Protein AF-A0A0C3PFN5-F1 (afdb_monomer_lite)

Structure (mmCIF, N/CA/C/O backbone):
data_AF-A0A0C3PFN5-F1
#
_entry.id   AF-A0A0C3PFN5-F1
#
loop_
_atom_site.group_PDB
_atom_site.id
_atom_site.type_symbol
_atom_site.label_atom_id
_atom_site.label_alt_id
_atom_site.label_comp_id
_atom_site.label_asym_id
_atom_site.label_entity_id
_atom_site.label_seq_id
_atom_site.pdbx_PDB_ins_code
_atom_site.Cartn_x
_atom_site.Cartn_y
_atom_site.Cartn_z
_atom_site.occupancy
_atom_site.B_iso_or_equiv
_atom_site.auth_seq_id
_atom_site.auth_comp_id
_atom_site.auth_asym_id
_atom_site.auth_atom_id
_atom_site.pdbx_PDB_model_num
ATOM 1 N N . LEU A 1 1 ? -0.787 -8.250 15.887 1.00 68.69 1 LEU A N 1
ATOM 2 C CA . LEU A 1 1 ? -0.624 -8.907 14.569 1.00 68.69 1 LEU A CA 1
ATOM 3 C C . LEU A 1 1 ? -1.968 -9.156 13.876 1.00 68.69 1 LEU A C 1
ATOM 5 O O . LEU A 1 1 ? -2.062 -8.829 12.705 1.00 68.69 1 LEU A O 1
ATOM 9 N N . CYS A 1 2 ? -3.005 -9.664 14.563 1.00 82.19 2 CYS A N 1
ATOM 10 C CA . CYS A 1 2 ? -4.326 -9.907 13.949 1.00 82.19 2 CYS A CA 1
ATOM 11 C C . CYS A 1 2 ? -4.942 -8.652 13.309 1.00 82.19 2 CYS A C 1
ATOM 13 O O . CYS A 1 2 ? -5.206 -8.663 12.114 1.00 82.19 2 CYS A O 1
ATOM 15 N N . SER A 1 3 ? -5.006 -7.538 14.045 1.00 84.44 3 SER A N 1
ATOM 16 C CA . SER A 1 3 ? -5.538 -6.268 13.520 1.00 84.44 3 SER A CA 1
ATOM 17 C C . SER A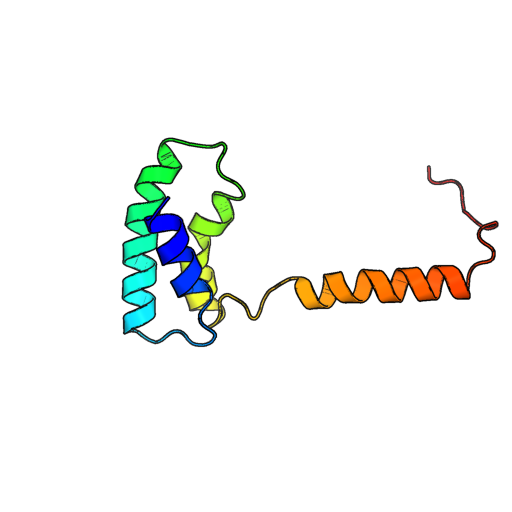 1 3 ? -4.751 -5.704 12.332 1.00 84.44 3 SER A C 1
ATOM 19 O O . SER A 1 3 ? -5.313 -5.024 11.484 1.00 84.44 3 SER A O 1
ATOM 21 N N . TYR A 1 4 ? -3.454 -6.012 12.216 1.00 85.00 4 TYR A N 1
ATOM 22 C CA . TYR A 1 4 ? -2.665 -5.640 11.036 1.00 85.00 4 TYR A CA 1
ATOM 23 C C . TYR A 1 4 ? -3.113 -6.413 9.791 1.00 85.00 4 TYR A C 1
ATOM 25 O O . TYR A 1 4 ? -3.268 -5.824 8.724 1.00 85.00 4 TYR A O 1
ATOM 33 N N . LEU A 1 5 ? -3.317 -7.727 9.927 1.00 88.44 5 LEU A N 1
ATOM 34 C CA . LEU A 1 5 ? -3.756 -8.583 8.825 1.00 88.44 5 LEU A CA 1
ATOM 35 C C . LEU A 1 5 ? -5.194 -8.259 8.410 1.00 88.44 5 LEU A C 1
ATOM 37 O O . LEU A 1 5 ? -5.478 -8.202 7.217 1.00 88.44 5 LEU A O 1
ATOM 41 N N . GLU A 1 6 ? -6.079 -7.998 9.370 1.00 90.25 6 GLU A N 1
ATOM 42 C CA . GLU A 1 6 ? -7.470 -7.607 9.113 1.00 90.25 6 GLU A CA 1
ATOM 43 C C . GLU A 1 6 ? -7.546 -6.248 8.411 1.00 90.25 6 GLU A C 1
ATOM 45 O O . GLU A 1 6 ? -8.143 -6.140 7.339 1.00 90.25 6 GLU A O 1
ATOM 50 N N . LEU A 1 7 ? -6.854 -5.234 8.942 1.00 88.50 7 LEU A N 1
ATOM 51 C CA . LEU A 1 7 ? -6.782 -3.912 8.323 1.00 88.50 7 LEU A CA 1
ATOM 52 C C . LEU A 1 7 ? -6.166 -3.984 6.917 1.00 88.50 7 LEU A C 1
ATOM 54 O O . LEU A 1 7 ? -6.701 -3.402 5.975 1.00 88.50 7 LEU A O 1
ATOM 58 N N . GLY A 1 8 ? -5.075 -4.739 6.755 1.00 87.94 8 GLY A N 1
ATOM 59 C CA . GLY A 1 8 ? -4.437 -4.969 5.459 1.00 87.94 8 GLY A CA 1
ATOM 60 C C . GLY A 1 8 ? -5.360 -5.655 4.450 1.00 87.94 8 GLY A C 1
ATOM 61 O O . GLY A 1 8 ? -5.386 -5.259 3.287 1.00 87.94 8 GLY A O 1
ATOM 62 N N . SER A 1 9 ? -6.158 -6.628 4.897 1.00 89.81 9 SER A N 1
ATOM 63 C CA . SER A 1 9 ? -7.131 -7.328 4.050 1.00 89.81 9 SER A CA 1
ATOM 64 C C . SER A 1 9 ? -8.254 -6.398 3.590 1.00 89.81 9 SER A C 1
ATOM 66 O O . SER A 1 9 ? -8.623 -6.418 2.420 1.00 89.81 9 SER A O 1
ATOM 68 N N . LEU A 1 10 ? -8.763 -5.541 4.481 1.00 90.12 10 LEU A N 1
ATOM 69 C CA . LEU A 1 10 ? -9.832 -4.596 4.151 1.00 90.12 10 LEU A CA 1
ATOM 70 C C . LEU A 1 10 ? -9.364 -3.490 3.194 1.00 90.12 10 LEU A C 1
ATOM 72 O O . LEU A 1 10 ? -10.091 -3.142 2.269 1.00 90.12 10 LEU A O 1
ATOM 76 N N . ILE A 1 11 ? -8.149 -2.963 3.379 1.00 87.38 11 ILE A N 1
ATOM 77 C CA . ILE A 1 11 ? -7.547 -1.955 2.482 1.00 87.38 11 ILE A CA 1
ATOM 78 C C . ILE A 1 11 ? -7.210 -2.549 1.108 1.00 87.38 11 ILE A C 1
ATOM 80 O O . ILE A 1 11 ? -7.183 -1.826 0.114 1.00 87.38 11 ILE A O 1
ATOM 84 N N . GLY A 1 12 ? -6.941 -3.854 1.049 1.00 86.44 12 GLY A N 1
ATOM 85 C CA . GLY A 1 12 ? -6.645 -4.573 -0.188 1.00 86.44 12 GLY A CA 1
ATOM 86 C C . GLY A 1 12 ? -7.859 -4.838 -1.082 1.00 86.44 12 GLY A C 1
ATOM 87 O O . GLY A 1 12 ? -7.676 -5.378 -2.168 1.00 86.44 12 GLY A O 1
ATOM 88 N N . LEU A 1 13 ? -9.075 -4.488 -0.652 1.00 86.56 13 LEU A N 1
ATOM 89 C CA . LEU A 1 13 ? -10.273 -4.618 -1.481 1.00 86.56 13 LEU A CA 1
ATOM 90 C C . LEU A 1 13 ? -10.235 -3.634 -2.658 1.00 86.56 13 LEU A C 1
ATOM 92 O O . LEU A 1 13 ? -9.913 -2.459 -2.487 1.00 86.56 13 LEU A O 1
ATOM 96 N N . ASP A 1 14 ? -10.639 -4.101 -3.839 1.00 82.44 14 ASP A N 1
ATOM 97 C CA . ASP A 1 14 ? -10.707 -3.264 -5.046 1.00 82.44 14 ASP A CA 1
ATOM 98 C C . ASP A 1 14 ? -11.807 -2.195 -4.967 1.00 82.44 14 ASP A C 1
ATOM 100 O O . ASP A 1 14 ? -11.706 -1.139 -5.592 1.00 82.44 14 ASP A O 1
ATOM 104 N N . MET A 1 15 ? -12.855 -2.462 -4.184 1.00 83.06 15 MET A N 1
ATOM 105 C CA . MET A 1 15 ? -13.977 -1.557 -3.960 1.00 83.06 15 MET A CA 1
ATOM 106 C C . MET A 1 15 ? -14.304 -1.493 -2.471 1.00 83.06 15 MET A C 1
ATOM 108 O O . MET A 1 15 ? -14.499 -2.523 -1.821 1.00 83.06 15 MET A O 1
ATOM 112 N N . HIS A 1 16 ? -14.432 -0.273 -1.953 1.00 88.12 16 HIS A N 1
ATOM 113 C CA . HIS A 1 16 ? -14.908 -0.030 -0.598 1.00 88.12 16 HIS A CA 1
ATOM 114 C C . HIS A 1 16 ? -16.360 0.456 -0.633 1.00 88.12 16 HIS A C 1
ATOM 116 O O . HIS A 1 16 ? -16.693 1.435 -1.292 1.00 88.12 16 HIS A O 1
ATOM 122 N N . THR A 1 17 ? -17.222 -0.259 0.080 1.00 89.81 17 THR A N 1
ATOM 123 C CA . THR A 1 17 ? -18.588 0.148 0.434 1.00 89.81 17 THR A CA 1
ATOM 124 C C . THR A 1 17 ? -18.594 0.841 1.795 1.00 89.81 17 THR A C 1
ATOM 126 O O . THR A 1 17 ? -17.655 0.652 2.575 1.00 89.81 17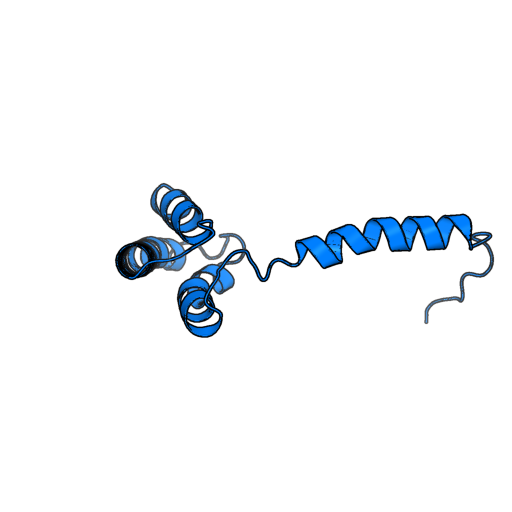 THR A O 1
ATOM 129 N N . ASP A 1 18 ? -19.678 1.536 2.135 1.00 90.69 18 ASP A N 1
ATOM 130 C CA . ASP A 1 18 ? -19.862 2.170 3.451 1.00 90.69 18 ASP A CA 1
ATOM 131 C C . ASP A 1 18 ? -19.562 1.201 4.604 1.00 90.69 18 ASP A C 1
ATOM 133 O O . ASP A 1 18 ? -18.771 1.498 5.496 1.00 90.69 18 ASP A O 1
ATOM 137 N N . ARG A 1 19 ? -20.068 -0.037 4.511 1.00 92.88 19 ARG A N 1
ATOM 138 C CA . ARG A 1 19 ? -19.810 -1.085 5.508 1.00 92.88 19 ARG A CA 1
ATOM 139 C C . ARG A 1 19 ? -18.326 -1.420 5.645 1.00 92.88 19 ARG A C 1
ATOM 141 O O . ARG A 1 19 ? -17.834 -1.647 6.746 1.00 92.88 19 ARG A O 1
ATOM 148 N N . THR A 1 20 ? -17.604 -1.521 4.532 1.00 91.19 20 THR A N 1
ATOM 149 C CA . THR A 1 20 ? -16.164 -1.805 4.590 1.00 91.19 20 THR A CA 1
ATOM 150 C C . THR A 1 20 ? -15.372 -0.604 5.092 1.00 91.19 20 THR A C 1
ATOM 152 O O . THR A 1 20 ? -14.385 -0.812 5.785 1.00 91.19 20 THR A O 1
ATOM 155 N N . LEU A 1 21 ? -15.812 0.628 4.818 1.00 90.00 21 LEU A N 1
ATOM 156 C CA . LEU A 1 21 ? -15.187 1.839 5.355 1.00 90.00 21 LEU A CA 1
ATOM 157 C C . LEU A 1 21 ? -15.323 1.899 6.880 1.00 90.00 21 LEU A C 1
ATOM 159 O O . LEU A 1 21 ? -14.319 2.090 7.562 1.00 90.00 21 LEU A O 1
ATOM 163 N N . GLU A 1 22 ? -16.512 1.615 7.417 1.00 92.88 22 GLU A N 1
ATOM 164 C CA . GLU A 1 22 ? -16.738 1.514 8.866 1.00 92.88 22 GLU A CA 1
ATOM 165 C C . GLU A 1 22 ? -15.826 0.464 9.522 1.00 92.88 22 GLU A C 1
ATOM 167 O O . GLU A 1 22 ? -15.245 0.696 10.586 1.00 92.88 22 GLU A O 1
ATOM 172 N N . LEU A 1 23 ? -15.661 -0.699 8.879 1.00 93.50 23 LEU A N 1
ATOM 173 C CA . LEU A 1 23 ? -14.757 -1.746 9.361 1.00 93.50 23 LEU A CA 1
ATOM 174 C C . LEU A 1 23 ? -13.293 -1.298 9.321 1.00 93.50 23 LEU A C 1
ATOM 176 O O . LEU A 1 23 ? -12.564 -1.545 10.280 1.00 93.50 23 LEU A O 1
ATOM 180 N N . ILE A 1 24 ? -12.862 -0.621 8.253 1.00 91.06 24 ILE A N 1
ATOM 181 C CA . ILE A 1 24 ? -11.494 -0.101 8.143 1.00 91.06 24 ILE A CA 1
ATOM 182 C C . ILE A 1 24 ? -11.237 0.934 9.242 1.00 91.06 24 ILE A C 1
ATOM 184 O O . ILE A 1 24 ? -10.197 0.869 9.890 1.00 91.06 24 ILE A O 1
ATOM 188 N N . GLU A 1 25 ? -12.159 1.864 9.490 1.00 91.00 25 GLU A N 1
ATOM 189 C CA . GLU A 1 25 ? -12.022 2.878 10.544 1.00 91.00 25 GLU A CA 1
ATOM 190 C C . GLU A 1 25 ? -11.920 2.246 11.936 1.00 91.00 25 GLU A C 1
ATOM 192 O O . GLU A 1 25 ? -11.041 2.601 12.733 1.00 91.00 25 GLU A O 1
ATOM 197 N N . ARG A 1 26 ? -12.767 1.248 12.212 1.00 92.31 26 ARG A N 1
ATOM 198 C CA . ARG A 1 26 ? -12.720 0.480 13.458 1.00 92.31 26 ARG A CA 1
ATOM 199 C C . ARG A 1 26 ? -11.381 -0.237 13.626 1.00 92.31 26 ARG A C 1
ATOM 201 O O . ARG A 1 26 ? -10.756 -0.117 14.683 1.00 92.31 26 ARG A O 1
ATOM 208 N N . GLU A 1 27 ? -10.928 -0.953 12.602 1.00 91.31 27 GLU A N 1
ATOM 209 C CA . GLU A 1 27 ? -9.668 -1.694 12.660 1.00 91.31 27 GLU A CA 1
ATOM 210 C C . GLU A 1 27 ? -8.452 -0.767 12.707 1.00 91.31 27 GLU A C 1
ATOM 212 O O . GLU A 1 27 ? -7.495 -1.040 13.430 1.00 91.31 27 GLU A O 1
ATOM 217 N N . GLN A 1 28 ? -8.498 0.388 12.039 1.00 89.69 28 GLN A N 1
ATOM 218 C CA . GLN A 1 28 ? -7.456 1.408 12.133 1.00 89.69 28 GLN A CA 1
ATOM 219 C C . GLN A 1 28 ? -7.330 1.934 13.566 1.00 89.69 28 GLN A C 1
ATOM 221 O O . GLN A 1 28 ? -6.215 2.127 14.057 1.00 89.69 28 GLN A O 1
ATOM 226 N N . PHE A 1 29 ? -8.449 2.132 14.268 1.00 89.19 29 PHE A N 1
ATOM 227 C CA . PHE A 1 29 ? -8.435 2.545 15.668 1.00 89.19 29 PHE A CA 1
ATOM 228 C C . PHE A 1 29 ? -7.822 1.474 16.583 1.00 89.19 29 PHE A C 1
ATOM 230 O O . PHE A 1 29 ? -6.977 1.795 17.426 1.00 89.19 29 PHE A O 1
ATOM 237 N N . VAL A 1 30 ? -8.202 0.203 16.409 1.00 89.19 30 VAL A N 1
ATOM 238 C CA . VAL A 1 30 ? -7.634 -0.928 17.165 1.00 89.19 30 VAL A CA 1
ATOM 239 C C . VAL A 1 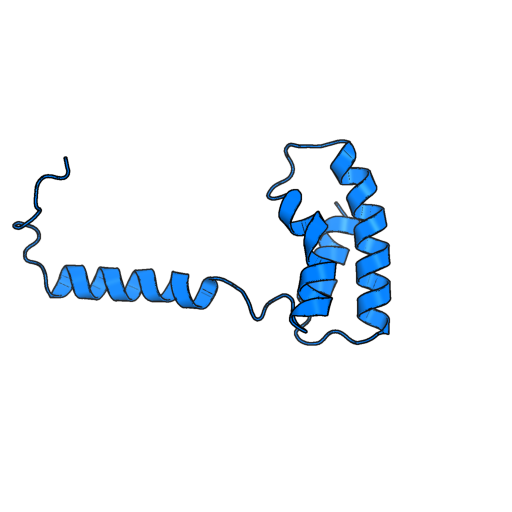30 ? -6.137 -1.059 16.884 1.00 89.19 30 VAL A C 1
ATOM 241 O O . VAL A 1 30 ? -5.327 -1.086 17.811 1.00 89.19 30 VAL A O 1
ATOM 244 N N . PHE A 1 31 ? -5.747 -1.064 15.612 1.00 86.19 31 PHE A N 1
ATOM 245 C CA . PHE A 1 31 ? -4.356 -1.150 15.185 1.00 86.19 31 PHE A CA 1
ATOM 246 C C . PHE A 1 31 ? -3.519 0.043 15.672 1.00 86.19 31 PHE A C 1
ATOM 248 O O . PHE A 1 31 ? -2.400 -0.132 16.157 1.00 86.19 31 PHE A O 1
ATOM 255 N N . GLY A 1 32 ? -4.079 1.254 15.651 1.00 85.19 32 GLY A N 1
ATOM 256 C CA . GLY A 1 32 ? -3.433 2.469 16.143 1.00 85.19 32 GLY A CA 1
ATOM 257 C C . GLY A 1 32 ? -3.055 2.410 17.628 1.00 85.19 32 GLY A C 1
ATOM 258 O O . GLY A 1 32 ? -2.027 2.966 18.020 1.00 85.19 32 GLY A O 1
ATOM 259 N N . LYS A 1 33 ? -3.829 1.694 18.459 1.00 83.62 33 LYS A N 1
ATOM 260 C CA . LYS A 1 33 ? -3.465 1.450 19.866 1.00 83.62 33 LYS A CA 1
ATOM 261 C C . LYS A 1 33 ? -2.200 0.600 19.997 1.00 83.62 33 LYS A C 1
ATOM 263 O O . LYS A 1 33 ? -1.400 0.870 20.885 1.00 83.62 33 LYS A O 1
ATOM 268 N N . HIS A 1 34 ? -1.997 -0.362 19.098 1.00 77.38 34 HIS A N 1
ATOM 269 C CA . HIS A 1 34 ? -0.796 -1.202 19.061 1.00 77.38 34 HIS A CA 1
ATOM 270 C C . HIS A 1 34 ? 0.420 -0.494 18.443 1.00 77.38 34 HIS A C 1
ATOM 272 O O . HIS A 1 34 ? 1.555 -0.801 18.796 1.00 77.38 34 HIS A O 1
ATOM 278 N N . LEU A 1 35 ? 0.207 0.477 17.549 1.00 74.56 35 LEU A N 1
ATOM 279 C CA . LEU A 1 35 ? 1.289 1.264 16.944 1.00 74.56 35 LEU A CA 1
ATOM 280 C C . LEU A 1 35 ? 1.928 2.271 17.908 1.00 74.56 35 LEU A C 1
ATOM 282 O O . LEU A 1 35 ? 3.125 2.523 17.817 1.00 74.56 35 LEU A O 1
ATOM 286 N N . LYS A 1 36 ? 1.165 2.839 18.852 1.00 67.25 36 LYS A N 1
ATOM 287 C CA . LYS A 1 36 ? 1.715 3.777 19.855 1.00 67.25 36 LYS A CA 1
ATOM 288 C C . LYS A 1 36 ? 2.799 3.148 20.736 1.00 67.25 36 LYS A C 1
ATOM 290 O O . LYS A 1 36 ? 3.605 3.874 21.310 1.00 67.25 36 LYS A O 1
ATOM 295 N N . THR A 1 37 ? 2.796 1.824 20.848 1.00 65.25 37 THR A N 1
ATOM 296 C CA . THR A 1 37 ? 3.742 1.055 21.658 1.00 65.25 37 THR A CA 1
ATOM 297 C C . THR A 1 37 ? 4.974 0.581 20.889 1.00 65.25 37 THR A C 1
ATOM 299 O O . THR A 1 37 ? 5.941 0.1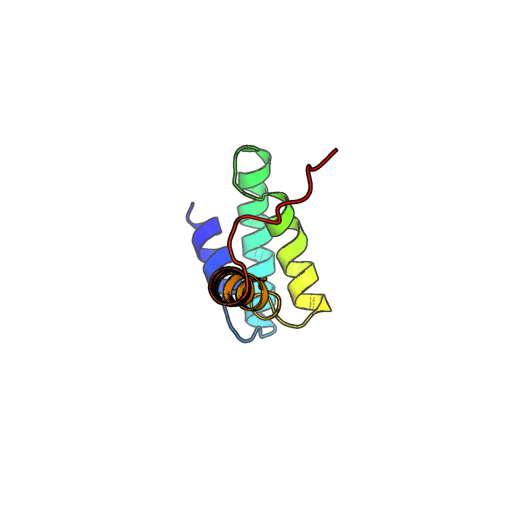90 21.533 1.00 65.25 37 THR A O 1
ATOM 302 N N . ASP A 1 38 ? 4.978 0.628 19.550 1.00 67.69 38 ASP A N 1
ATOM 303 C CA . ASP A 1 38 ? 6.077 0.089 18.740 1.00 67.69 38 ASP A CA 1
ATOM 304 C C . ASP A 1 38 ? 6.354 0.935 17.485 1.00 67.69 38 ASP A C 1
ATOM 306 O O . ASP A 1 38 ? 5.696 0.822 16.446 1.00 67.69 38 ASP A O 1
ATOM 310 N N . TRP A 1 39 ? 7.372 1.792 17.590 1.00 69.31 39 TRP A N 1
ATOM 311 C CA . TRP A 1 39 ? 7.842 2.655 16.503 1.00 69.31 39 TRP A CA 1
ATOM 312 C C . TRP A 1 39 ? 8.691 1.922 15.458 1.00 69.31 39 TRP A C 1
ATOM 314 O O . TRP A 1 39 ? 8.942 2.485 14.392 1.00 69.31 39 TRP A O 1
ATOM 324 N N . ASN A 1 40 ? 9.103 0.675 15.714 1.00 78.25 40 ASN A N 1
ATOM 325 C CA . ASN A 1 40 ? 9.862 -0.124 14.747 1.00 78.25 40 ASN A CA 1
ATOM 326 C C . ASN A 1 40 ? 8.965 -0.748 13.673 1.00 78.25 40 ASN A C 1
ATOM 328 O O . ASN A 1 40 ? 9.454 -1.409 12.753 1.00 78.25 40 ASN A O 1
ATOM 332 N N . PHE A 1 41 ? 7.650 -0.544 13.761 1.00 74.94 41 PHE A N 1
ATOM 333 C CA . PHE A 1 41 ? 6.726 -1.128 12.812 1.00 74.94 41 PHE A CA 1
ATOM 334 C C . PHE A 1 41 ? 6.871 -0.483 11.416 1.00 74.94 41 PHE A C 1
ATOM 336 O O . PHE A 1 41 ? 6.815 0.744 11.277 1.00 74.94 41 PHE A O 1
ATOM 343 N N . PRO A 1 42 ? 7.037 -1.270 10.337 1.00 70.81 42 PRO A N 1
ATOM 344 C CA . PRO A 1 42 ? 7.275 -0.722 9.009 1.00 70.81 42 PRO A CA 1
ATOM 345 C C . PRO A 1 42 ? 6.171 0.241 8.565 1.00 70.81 42 PRO A C 1
ATOM 347 O O . PRO A 1 42 ? 4.987 -0.100 8.530 1.00 70.81 42 PRO A O 1
ATOM 350 N N . LYS A 1 43 ? 6.580 1.444 8.147 1.00 75.50 43 LYS A N 1
ATOM 351 C CA . LYS A 1 43 ? 5.699 2.455 7.543 1.00 75.50 43 LYS A CA 1
ATOM 352 C C . LYS A 1 43 ? 4.491 2.829 8.421 1.00 75.50 43 LYS A C 1
ATOM 354 O O . LYS A 1 43 ? 3.407 3.040 7.886 1.00 75.50 43 LYS A O 1
ATOM 359 N N . VAL A 1 44 ? 4.668 2.983 9.739 1.00 76.50 44 VAL A N 1
ATOM 360 C CA . VAL A 1 44 ? 3.629 3.472 10.684 1.00 76.50 44 VAL A CA 1
ATOM 361 C C . VAL A 1 44 ? 2.805 4.637 10.127 1.00 76.50 44 VAL A C 1
ATOM 363 O O . VAL A 1 44 ? 1.580 4.658 10.238 1.00 76.50 44 VAL A O 1
ATOM 366 N N . HIS A 1 45 ? 3.473 5.599 9.486 1.00 74.94 45 HIS A N 1
ATOM 367 C CA . HIS A 1 45 ? 2.823 6.789 8.947 1.00 74.94 45 HIS A CA 1
ATOM 368 C C . HIS A 1 45 ? 1.795 6.478 7.845 1.00 74.94 45 HIS A C 1
ATOM 370 O O . HIS A 1 45 ? 0.754 7.126 7.785 1.00 74.94 45 HIS A O 1
ATOM 376 N N . LEU A 1 46 ? 2.031 5.447 7.024 1.00 78.00 46 LEU A N 1
ATOM 377 C CA . LEU A 1 46 ? 1.082 5.009 5.994 1.00 78.00 46 LEU A CA 1
ATOM 378 C C . LEU A 1 46 ? -0.254 4.600 6.625 1.00 78.00 46 LEU A C 1
ATOM 380 O O . LEU A 1 46 ? -1.311 5.045 6.186 1.00 78.00 46 LEU A O 1
ATOM 384 N N . TRP A 1 47 ? -0.197 3.812 7.698 1.00 79.44 47 TRP A N 1
ATOM 385 C CA . TRP A 1 47 ? -1.376 3.297 8.394 1.00 79.44 47 TRP A CA 1
ATOM 386 C C . TRP A 1 47 ? -2.191 4.389 9.077 1.00 79.44 47 TRP A C 1
ATOM 388 O O . TRP A 1 47 ? -3.396 4.237 9.230 1.00 79.44 47 TRP A O 1
ATOM 398 N N . LYS A 1 48 ? -1.569 5.516 9.438 1.00 78.88 48 LYS A N 1
ATOM 399 C CA . LYS A 1 48 ? -2.275 6.681 9.987 1.00 78.88 48 LYS A CA 1
ATOM 400 C C . LYS A 1 48 ? -3.139 7.389 8.939 1.00 78.88 48 LYS A C 1
ATOM 402 O O . LYS A 1 48 ? -4.201 7.901 9.274 1.00 78.88 48 LYS A O 1
ATOM 407 N N . HIS A 1 49 ? -2.698 7.410 7.683 1.00 82.81 49 HIS A N 1
ATOM 408 C CA . HIS A 1 49 ? -3.346 8.181 6.618 1.00 82.81 49 HIS A CA 1
ATOM 409 C C . HIS A 1 49 ? -4.178 7.337 5.647 1.00 82.81 49 HIS A C 1
ATOM 411 O O . HIS A 1 49 ? -4.886 7.899 4.816 1.00 82.81 49 HIS A O 1
ATOM 417 N N . VAL A 1 50 ? -4.128 6.007 5.745 1.00 83.19 50 VAL A N 1
ATOM 418 C CA . VAL A 1 50 ? -4.739 5.108 4.755 1.00 83.19 50 VAL A CA 1
ATOM 419 C C . VAL A 1 50 ? -6.247 5.305 4.580 1.00 83.19 50 VAL A C 1
ATOM 421 O O . VAL A 1 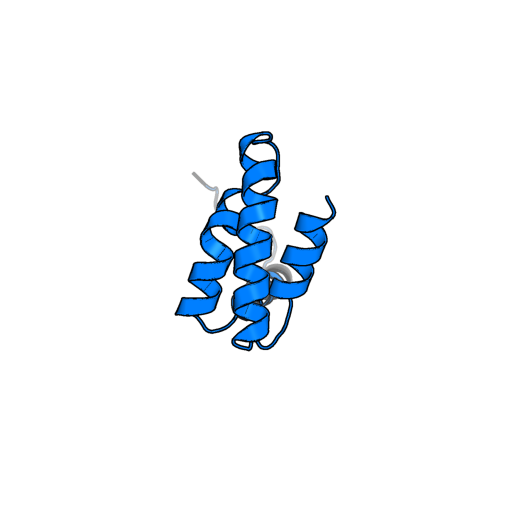50 ? -6.707 5.369 3.446 1.00 83.19 50 VAL A O 1
ATOM 424 N N . VAL A 1 51 ? -6.998 5.513 5.664 1.00 83.69 51 VAL A N 1
ATOM 425 C CA . VAL A 1 51 ? -8.446 5.787 5.602 1.00 83.69 51 VAL A CA 1
ATOM 426 C C . VAL A 1 51 ? -8.739 7.095 4.882 1.00 83.69 51 VAL A C 1
ATOM 428 O O . VAL A 1 51 ? -9.568 7.139 3.980 1.00 83.69 51 VAL A O 1
ATOM 431 N N . TRP A 1 52 ? -8.009 8.156 5.228 1.00 85.06 52 TRP A N 1
ATOM 432 C CA . TRP A 1 52 ? -8.159 9.451 4.571 1.00 85.06 52 TRP A CA 1
ATOM 433 C C . TRP A 1 52 ? -7.824 9.375 3.076 1.00 85.06 52 TRP A C 1
ATOM 435 O O . TRP A 1 52 ? -8.511 9.973 2.252 1.00 85.06 52 TRP A O 1
ATOM 445 N N . TYR A 1 53 ? -6.799 8.600 2.704 1.00 84.31 53 TYR A N 1
ATOM 446 C CA . TYR A 1 53 ? -6.485 8.362 1.298 1.00 84.31 53 TYR A CA 1
ATOM 447 C C . TYR A 1 53 ? -7.597 7.605 0.574 1.00 84.31 53 TYR A C 1
ATOM 449 O O . TYR A 1 53 ? -7.907 7.966 -0.557 1.00 84.31 53 TYR A O 1
ATOM 457 N N . ILE A 1 54 ? -8.201 6.599 1.208 1.00 84.94 54 ILE A N 1
ATOM 458 C CA . ILE A 1 54 ? -9.329 5.858 0.637 1.00 84.94 54 ILE A CA 1
ATOM 459 C C . ILE A 1 54 ? -10.528 6.787 0.421 1.00 84.94 54 ILE A C 1
ATOM 461 O O . ILE A 1 54 ? -11.083 6.792 -0.672 1.00 84.94 54 ILE A O 1
ATOM 465 N N . TRP A 1 55 ? -10.862 7.633 1.397 1.00 83.94 55 TRP A N 1
ATOM 466 C CA . TRP A 1 55 ? -11.941 8.618 1.275 1.00 83.94 55 TRP A CA 1
ATOM 467 C C . TRP A 1 55 ? -11.710 9.615 0.136 1.00 83.94 55 TRP A C 1
ATOM 469 O O . TRP A 1 55 ? -12.589 9.830 -0.692 1.00 83.94 55 TRP A O 1
ATOM 479 N N . ASN A 1 56 ? -10.514 10.202 0.059 1.00 84.06 56 ASN A N 1
ATOM 480 C CA . ASN A 1 56 ? -10.236 11.241 -0.934 1.00 84.06 56 ASN A CA 1
ATOM 481 C C . ASN A 1 56 ? -10.025 10.702 -2.346 1.00 84.06 56 ASN A C 1
ATOM 483 O O . ASN A 1 56 ? -10.241 11.423 -3.317 1.00 84.06 56 ASN A O 1
ATOM 487 N N . LYS A 1 57 ? -9.521 9.474 -2.469 1.00 81.94 57 LYS A N 1
ATOM 488 C CA . LYS A 1 57 ? -9.131 8.903 -3.759 1.00 81.94 57 LYS A CA 1
ATOM 489 C C . LYS A 1 57 ? -10.079 7.814 -4.259 1.00 81.94 57 LYS A C 1
ATOM 491 O O . LYS A 1 57 ? -9.926 7.355 -5.385 1.00 81.94 57 LYS A O 1
ATOM 496 N N . GLY A 1 58 ? -11.006 7.361 -3.420 1.00 74.75 58 GLY A N 1
ATOM 497 C CA . GLY A 1 58 ? -11.952 6.284 -3.714 1.00 74.75 58 GLY A CA 1
ATOM 498 C C . GLY A 1 58 ? -11.349 4.875 -3.734 1.00 74.75 58 GLY A C 1
ATOM 499 O O . GLY A 1 58 ? -12.092 3.912 -3.887 1.00 74.75 58 GLY A O 1
ATOM 500 N N . ALA A 1 59 ? -10.026 4.718 -3.589 1.00 71.44 59 ALA A N 1
ATOM 501 C CA . ALA A 1 59 ? -9.364 3.414 -3.631 1.00 71.44 59 ALA A CA 1
ATOM 502 C C . ALA A 1 59 ? -8.017 3.406 -2.895 1.00 71.44 59 ALA A C 1
ATOM 504 O O . ALA A 1 59 ? -7.234 4.356 -2.990 1.00 71.4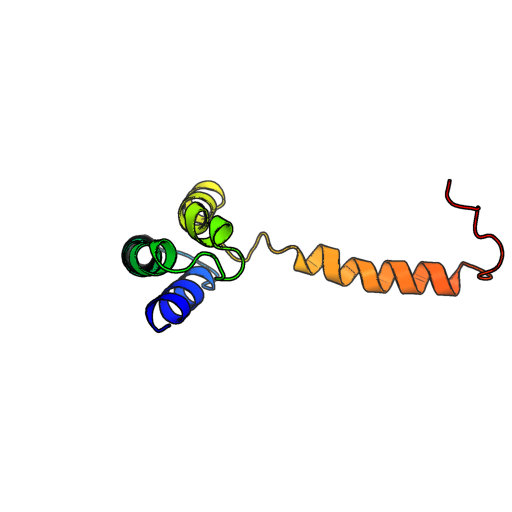4 59 ALA A O 1
ATOM 505 N N . GLY A 1 60 ? -7.712 2.292 -2.220 1.00 68.69 60 GLY A N 1
ATOM 506 C CA . GLY A 1 60 ? -6.407 2.056 -1.598 1.00 68.69 60 GLY A CA 1
ATOM 507 C C . GLY A 1 60 ? -5.341 1.591 -2.599 1.00 68.69 60 GLY A C 1
ATOM 508 O O . GLY A 1 60 ? -4.278 2.204 -2.722 1.00 68.69 60 GLY A O 1
ATOM 509 N N . HIS A 1 61 ? -5.623 0.517 -3.341 1.00 66.12 61 HIS A N 1
ATOM 510 C CA . HIS A 1 61 ? -4.621 -0.188 -4.155 1.00 66.12 61 HIS A CA 1
ATOM 511 C C . HIS A 1 61 ? -4.346 0.448 -5.534 1.00 66.12 61 HIS A C 1
ATOM 513 O O . HIS A 1 61 ? -3.244 0.312 -6.075 1.00 66.12 61 HIS A O 1
ATOM 519 N N . ASN A 1 62 ? -5.289 1.235 -6.064 1.00 64.69 62 ASN A N 1
ATOM 520 C CA . ASN A 1 62 ? -5.185 1.854 -7.396 1.00 64.69 62 ASN A CA 1
ATOM 521 C C . ASN A 1 62 ? -4.108 2.951 -7.500 1.00 64.69 62 ASN A C 1
ATOM 523 O O . ASN A 1 62 ? -3.781 3.394 -8.597 1.00 64.69 62 ASN A O 1
ATOM 527 N N . TYR A 1 63 ? -3.505 3.355 -6.377 1.00 61.78 63 TYR A N 1
ATOM 528 C CA . TYR A 1 63 ? -2.402 4.326 -6.319 1.00 61.78 63 TYR A CA 1
ATOM 529 C C . TYR A 1 63 ? -1.065 3.685 -5.948 1.00 61.78 63 TYR A C 1
ATOM 531 O O . TYR A 1 63 ? -0.191 4.325 -5.355 1.00 61.78 63 TYR A O 1
ATOM 539 N N . SER A 1 64 ? -0.894 2.402 -6.254 1.00 69.44 64 SER A N 1
ATOM 540 C CA . SER A 1 64 ? 0.379 1.738 -6.021 1.00 69.44 64 SER A CA 1
ATOM 541 C C . SER A 1 64 ? 1.460 2.263 -6.977 1.00 69.44 64 SER A C 1
ATOM 543 O O . SER A 1 64 ? 1.215 2.576 -8.138 1.00 69.44 64 SER A O 1
ATOM 545 N N . MET A 1 65 ? 2.710 2.310 -6.508 1.00 74.44 65 MET A N 1
ATOM 546 C CA . MET A 1 65 ? 3.866 2.600 -7.371 1.00 74.44 65 MET A CA 1
ATOM 547 C C . MET A 1 65 ? 4.260 1.401 -8.250 1.00 74.44 65 MET A C 1
ATOM 549 O O . MET A 1 65 ? 5.316 1.430 -8.876 1.00 74.44 65 MET A O 1
ATOM 553 N N . TRP A 1 66 ? 3.477 0.318 -8.261 1.00 78.38 66 TRP A N 1
ATOM 554 C CA . TRP A 1 66 ? 3.807 -0.904 -8.996 1.00 78.38 66 TRP A CA 1
ATOM 555 C C . TRP A 1 66 ? 3.975 -0.685 -10.500 1.00 78.38 66 TRP A C 1
ATOM 557 O O . TRP A 1 66 ? 4.978 -1.170 -11.025 1.00 78.38 66 TRP A O 1
ATOM 567 N N . PRO A 1 67 ? 3.093 0.069 -11.188 1.00 75.00 67 PRO A N 1
ATOM 568 C CA . PRO A 1 67 ? 3.287 0.373 -12.601 1.00 75.00 67 PRO A CA 1
ATOM 569 C C . PRO A 1 67 ? 4.638 1.057 -12.855 1.00 75.00 67 PRO A C 1
ATOM 571 O O . PRO A 1 67 ? 5.430 0.569 -13.658 1.00 75.00 67 PRO A O 1
ATOM 574 N N . ASN A 1 68 ? 4.968 2.099 -12.082 1.00 82.94 68 ASN A N 1
ATOM 575 C CA . ASN A 1 68 ? 6.245 2.814 -12.207 1.00 82.94 68 ASN A CA 1
ATOM 576 C C . ASN A 1 68 ? 7.452 1.929 -11.860 1.00 82.94 68 ASN A C 1
ATOM 578 O O . ASN A 1 68 ? 8.489 2.007 -12.512 1.00 82.94 68 ASN A O 1
ATOM 582 N N . LYS A 1 69 ? 7.332 1.060 -10.850 1.00 84.75 69 LYS A N 1
ATOM 583 C CA . LYS A 1 69 ? 8.390 0.102 -10.501 1.00 84.75 69 LYS A CA 1
ATOM 584 C C . LYS A 1 69 ? 8.635 -0.899 -11.622 1.00 84.75 69 LYS A C 1
ATOM 586 O O . LYS A 1 69 ? 9.788 -1.182 -11.923 1.00 84.75 69 LYS A O 1
ATOM 591 N N . LYS A 1 70 ? 7.573 -1.406 -12.255 1.00 85.31 70 LYS A N 1
ATOM 592 C CA . LYS A 1 70 ? 7.685 -2.320 -13.396 1.00 85.31 70 LYS A CA 1
ATOM 593 C C . LYS A 1 70 ? 8.370 -1.643 -14.585 1.00 85.31 70 LYS A C 1
ATOM 595 O O . LYS A 1 70 ? 9.203 -2.268 -15.231 1.00 85.31 70 LYS A O 1
ATOM 600 N N . MET A 1 71 ? 8.087 -0.358 -14.820 1.00 89.25 71 MET A N 1
ATOM 601 C CA . MET A 1 71 ? 8.765 0.430 -15.857 1.00 89.25 71 MET A CA 1
ATOM 602 C C . MET A 1 71 ? 10.278 0.558 -15.632 1.00 89.25 71 MET A C 1
ATOM 604 O O . MET A 1 71 ? 11.025 0.693 -16.599 1.00 89.25 71 MET A O 1
ATOM 608 N N . HIS A 1 72 ? 10.760 0.491 -14.387 1.00 90.19 72 HIS A N 1
ATOM 609 C CA . HIS A 1 72 ? 12.193 0.590 -14.107 1.00 90.19 72 HIS A CA 1
ATOM 610 C C . HIS A 1 72 ? 12.995 -0.551 -14.749 1.00 90.19 72 HIS A C 1
ATOM 612 O O . HIS A 1 72 ? 14.083 -0.307 -15.263 1.00 90.19 72 HIS A O 1
ATOM 618 N N . SER A 1 73 ? 12.446 -1.772 -14.780 1.00 88.88 73 SER A N 1
ATOM 619 C CA . SER A 1 73 ? 13.073 -2.909 -15.465 1.00 88.88 73 SER A CA 1
ATOM 620 C C . SER A 1 73 ? 13.209 -2.648 -16.963 1.00 88.88 73 SER A C 1
ATOM 622 O O . SER A 1 73 ? 14.317 -2.689 -17.477 1.00 88.88 73 SER A O 1
ATOM 624 N N . SER A 1 74 ? 12.125 -2.254 -17.637 1.00 89.56 74 SER A N 1
ATOM 625 C CA . SER A 1 74 ? 12.175 -1.960 -19.075 1.00 89.56 74 SER A CA 1
ATOM 626 C C . SER A 1 74 ? 13.109 -0.797 -19.415 1.00 89.56 74 SER A C 1
ATOM 628 O O . SER A 1 74 ? 13.795 -0.840 -20.427 1.00 89.56 74 SER A O 1
ATOM 630 N N . LEU A 1 75 ? 13.169 0.240 -18.572 1.00 90.25 75 LEU A N 1
ATOM 631 C CA . LEU A 1 75 ? 14.108 1.349 -18.767 1.00 90.25 75 LEU A CA 1
ATOM 632 C C . LEU A 1 75 ? 15.561 0.888 -18.627 1.00 90.25 75 LEU A C 1
ATOM 634 O O . LEU A 1 75 ? 16.426 1.361 -19.360 1.00 90.25 75 LEU A O 1
ATOM 638 N N . LYS A 1 76 ? 15.827 -0.033 -17.697 1.00 89.75 76 LYS A N 1
ATOM 639 C CA . LYS A 1 76 ? 17.149 -0.629 -17.516 1.00 89.75 76 LYS A CA 1
ATOM 640 C C . LYS A 1 76 ? 17.545 -1.485 -18.718 1.00 89.75 76 LYS A C 1
ATOM 642 O O . LYS A 1 76 ? 18.684 -1.369 -19.155 1.00 89.75 76 LYS A O 1
ATOM 647 N N . ASP A 1 77 ? 16.620 -2.275 -19.254 1.00 92.50 77 ASP A N 1
ATOM 648 C CA . ASP A 1 77 ? 16.861 -3.112 -20.434 1.00 92.50 77 ASP A CA 1
ATOM 649 C C . ASP A 1 77 ? 17.166 -2.236 -21.660 1.00 92.50 77 ASP A C 1
ATOM 651 O O . ASP A 1 77 ? 18.204 -2.398 -22.290 1.00 92.50 77 ASP A O 1
ATOM 655 N N . VAL A 1 78 ? 16.353 -1.201 -21.914 1.00 91.62 78 VAL A N 1
ATOM 656 C CA . VAL A 1 78 ? 16.604 -0.229 -22.996 1.00 91.62 78 VAL A CA 1
ATOM 657 C C . VAL A 1 78 ? 17.947 0.475 -22.818 1.00 91.62 78 VAL A C 1
ATOM 659 O O . VAL A 1 78 ? 18.687 0.648 -23.782 1.00 91.62 78 VAL A O 1
ATOM 662 N N . TYR A 1 79 ? 18.289 0.879 -21.593 1.00 88.19 79 TYR A N 1
ATOM 663 C CA . TYR A 1 79 ? 19.601 1.456 -21.325 1.00 88.19 79 TYR A CA 1
ATOM 664 C C . TYR A 1 79 ? 20.725 0.464 -21.647 1.00 88.19 79 TYR A C 1
ATOM 666 O O . TYR A 1 79 ? 21.710 0.872 -22.244 1.00 88.19 79 TYR A O 1
ATOM 674 N N . GLN A 1 80 ? 20.589 -0.819 -21.298 1.00 88.38 80 GLN A N 1
ATOM 675 C CA . GLN A 1 80 ? 21.586 -1.847 -21.615 1.00 88.38 80 GLN A CA 1
ATOM 676 C C . GLN A 1 80 ? 21.705 -2.115 -23.120 1.00 88.38 80 GLN A C 1
ATOM 678 O O . GLN A 1 80 ? 22.822 -2.216 -23.617 1.00 88.38 80 GLN A O 1
ATOM 683 N N . ASP A 1 81 ? 20.588 -2.176 -23.842 1.00 91.31 81 ASP A N 1
ATOM 684 C CA . ASP A 1 81 ? 20.570 -2.452 -25.283 1.00 91.31 81 ASP A CA 1
ATOM 685 C C . ASP A 1 81 ? 21.073 -1.262 -26.115 1.00 91.31 81 ASP A C 1
ATOM 687 O O . ASP A 1 81 ? 21.656 -1.439 -27.186 1.00 91.31 81 ASP A O 1
ATOM 691 N N . CYS A 1 82 ? 20.846 -0.034 -25.639 1.00 88.00 82 CYS A N 1
ATOM 692 C CA . CYS A 1 82 ? 21.202 1.197 -26.347 1.00 88.00 82 CYS A CA 1
ATOM 693 C C . CYS A 1 82 ? 22.515 1.844 -25.867 1.00 88.00 82 CYS A C 1
ATOM 695 O O . CYS A 1 82 ? 22.955 2.824 -26.468 1.00 88.00 82 CYS A O 1
ATOM 697 N N . SER A 1 83 ? 23.146 1.334 -24.804 1.00 82.00 83 SER A N 1
ATOM 698 C CA . SER A 1 83 ? 24.408 1.844 -24.251 1.00 82.00 83 SER A CA 1
ATOM 699 C C . SER A 1 83 ? 25.552 0.869 -24.499 1.00 82.00 83 SER A C 1
ATOM 701 O O . SER A 1 83 ? 25.429 -0.334 -24.299 1.00 82.00 83 SER A O 1
ATOM 703 N N . ASN A 1 84 ? 26.726 1.392 -24.846 1.00 83.56 84 ASN A N 1
ATOM 704 C CA . ASN A 1 84 ? 27.964 0.609 -24.897 1.00 83.56 84 ASN A CA 1
ATOM 705 C C . ASN A 1 84 ? 28.598 0.397 -23.500 1.00 83.56 84 ASN A C 1
ATOM 707 O O . ASN A 1 84 ? 29.652 -0.235 -23.405 1.00 83.56 84 ASN A O 1
ATOM 711 N N . GLY A 1 85 ? 28.002 0.964 -22.439 1.00 78.31 85 GLY A N 1
ATOM 712 C CA . GLY A 1 85 ? 28.493 0.923 -21.056 1.00 78.31 85 GLY A CA 1
ATOM 713 C C . GLY A 1 85 ? 29.794 1.696 -20.801 1.00 78.31 85 GLY A C 1
ATOM 714 O O . GLY A 1 85 ? 30.363 1.570 -19.720 1.00 78.31 85 GLY A O 1
ATOM 715 N N . LYS A 1 86 ? 30.288 2.459 -21.784 1.00 76.19 86 LYS A N 1
ATOM 716 C CA . LYS A 1 86 ? 31.595 3.139 -21.751 1.00 76.19 86 LYS A CA 1
ATOM 717 C C . LYS A 1 86 ? 31.470 4.648 -21.577 1.00 76.19 86 LYS A C 1
ATOM 719 O O . LYS A 1 86 ? 32.325 5.248 -20.934 1.00 76.19 86 LYS A O 1
ATOM 724 N N . ASP A 1 87 ? 30.391 5.240 -22.078 1.00 74.25 87 ASP A N 1
ATOM 725 C CA . ASP A 1 87 ? 30.137 6.682 -21.996 1.00 74.25 87 ASP A CA 1
ATOM 726 C C . ASP A 1 87 ? 29.391 7.051 -20.700 1.00 74.25 87 ASP A C 1
ATOM 728 O O . ASP A 1 87 ? 28.281 7.584 -20.712 1.00 74.25 87 ASP A O 1
ATOM 732 N N . ILE A 1 88 ? 29.988 6.723 -19.549 1.00 72.62 88 ILE A N 1
ATOM 733 C CA . ILE A 1 88 ? 29.452 7.093 -18.234 1.00 72.62 88 ILE A CA 1
ATOM 734 C C . ILE A 1 88 ? 30.115 8.406 -17.810 1.00 72.62 88 ILE A C 1
ATOM 736 O O . ILE A 1 88 ? 31.305 8.441 -17.498 1.00 72.62 88 ILE A O 1
ATOM 740 N N . VAL A 1 89 ? 29.350 9.500 -17.813 1.00 77.31 89 VAL A N 1
ATOM 741 C CA . VAL A 1 89 ? 29.825 10.794 -17.302 1.00 77.31 89 VAL A CA 1
ATOM 742 C C . VAL A 1 89 ? 30.121 10.653 -15.809 1.00 77.31 89 VAL A C 1
ATOM 744 O O . VAL A 1 89 ? 29.297 10.127 -15.060 1.00 77.31 89 VAL A O 1
ATOM 747 N N . VAL A 1 90 ? 31.292 11.127 -15.374 1.00 73.19 90 VAL A N 1
ATOM 748 C CA . VAL A 1 90 ? 31.661 11.159 -13.953 1.00 73.19 90 VAL A CA 1
ATOM 749 C C . VAL A 1 90 ? 30.633 12.000 -13.202 1.00 73.19 90 VAL A C 1
ATOM 751 O O . VAL A 1 90 ? 30.450 13.182 -13.491 1.00 73.19 90 VAL A O 1
ATOM 754 N N . GLN A 1 91 ? 29.946 11.372 -12.255 1.00 73.06 91 GLN A N 1
ATOM 755 C CA . GLN A 1 91 ? 28.988 12.042 -11.391 1.00 73.06 91 GLN A CA 1
ATOM 756 C C . GLN A 1 91 ? 29.773 12.834 -10.332 1.00 73.06 91 GLN A C 1
ATOM 758 O O . GLN A 1 91 ? 30.570 12.241 -9.605 1.00 73.06 91 GLN A O 1
ATOM 763 N N . VAL A 1 92 ? 29.605 14.163 -10.317 1.00 57.25 92 VAL A N 1
ATOM 764 C CA . VAL A 1 92 ? 30.199 15.085 -9.324 1.00 57.25 92 VAL A CA 1
ATOM 765 C C . VAL A 1 92 ? 29.475 14.972 -7.989 1.00 57.25 92 VAL A C 1
ATOM 767 O O . VAL A 1 92 ? 28.225 14.886 -8.016 1.00 57.25 92 VAL A O 1
#

pLDDT: mean 82.01, std 8.39, range [57.25, 93.5]

Organism: NCBI:txid870435

Foldseek 3Di:
DVLVVQLVVLQPDAADDPVSLVVNVVSLVVVVVVCVVDVPPPPSVCSVCQSVCCVVVVHRPVPDCVVVVVVVVVVVVCCVVVDPVPPDPDDD

Radius of gyration: 19.61 Å; chains: 1; bounding box: 52×25×48 Å

Sequence (92 aa):
LCSYLELGSLIGLDMHTDRTLELIEREQFVFGKHLKTDWNFPKVHLWKHVVWYIWNKGAGHNYSMWPNKKMHSSLKDVYQDCSNGKDIVVQV

Secondary structure (DSSP, 8-state):
-HHHHHHHHHHT-SS--HHHHHHHHHHHHHHHHHHTT-TTSTTHHHHHHHHHHHHHHS-SGGG-SHHHHHHHHHHHHHHHHH--S---PPP-